Protein AF-A0ABD5T2K3-F1 (afdb_monomer_lite)

InterPro domains:
  IPR019151 Proteasome assembly chaperone 2 [PF09754] (18-93)
  IPR038389 Proteasome assembly chaperone 2 superfamily [G3DSA:3.40.50.10900] (6-101)

Sequence (101 aa):
MAEIRAQGPEPELEDPTLVEGFPGVGLVGKIATDHLVEELEMRYYASVHCEGLPRIGVYRSGDRTARPPVRLYVSEDHDLIALQSDAPIASQAVESVADCL

Foldseek 3Di:
DKDKAFDDDDAPADQADEQEQAQDVVSPSQVVLVVVCVVLVWAFTIFIDDPQADPDWDADVPGPDTDGQWTWTDDNVRSYIYIHGPDHGDPVCVVVVVVND

pLDDT: mean 93.92, std 4.61, range [63.56, 98.38]

Structure (mmCIF, N/CA/C/O backbone):
data_AF-A0ABD5T2K3-F1
#
_entry.id   AF-A0ABD5T2K3-F1
#
loop_
_atom_site.group_PDB
_atom_site.id
_atom_site.type_symbol
_atom_site.label_atom_id
_atom_site.label_alt_id
_atom_site.label_comp_id
_atom_site.label_asym_id
_atom_site.label_entity_id
_atom_site.label_seq_id
_atom_site.pdbx_PDB_ins_code
_atom_site.Cartn_x
_atom_site.Cartn_y
_atom_site.Cartn_z
_atom_site.occupancy
_atom_site.B_iso_or_equiv
_atom_site.auth_seq_id
_atom_site.auth_comp_id
_atom_site.auth_asym_id
_atom_site.auth_atom_id
_atom_site.pdbx_PDB_model_num
ATOM 1 N N . MET A 1 1 ? 13.549 -13.666 1.069 1.00 63.56 1 MET A N 1
ATOM 2 C CA . MET A 1 1 ? 12.436 -14.054 1.966 1.00 63.56 1 MET A CA 1
ATOM 3 C C . MET A 1 1 ? 11.502 -12.868 2.109 1.00 63.56 1 MET A C 1
ATOM 5 O O . MET A 1 1 ? 12.000 -11.758 2.264 1.00 63.56 1 MET A O 1
ATOM 9 N N . ALA A 1 2 ? 10.199 -13.111 1.985 1.00 82.94 2 ALA A N 1
ATOM 10 C CA . ALA A 1 2 ? 9.147 -12.138 2.251 1.00 82.94 2 ALA A CA 1
ATOM 11 C C . ALA A 1 2 ? 8.958 -11.976 3.767 1.00 82.94 2 ALA A C 1
ATOM 13 O O . ALA A 1 2 ? 8.993 -12.966 4.496 1.00 82.94 2 ALA A O 1
ATOM 14 N N . GLU A 1 3 ? 8.790 -10.747 4.242 1.00 89.56 3 GLU A N 1
ATOM 15 C CA . GLU A 1 3 ? 8.545 -10.435 5.650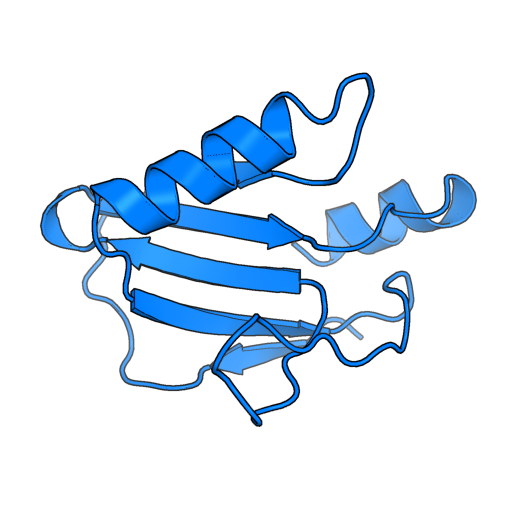 1.00 89.56 3 GLU A CA 1
ATOM 16 C C . GLU A 1 3 ? 7.492 -9.326 5.758 1.00 89.56 3 GLU A C 1
ATOM 18 O O . GLU A 1 3 ? 7.661 -8.239 5.199 1.00 89.56 3 GLU A O 1
ATOM 23 N N . ILE A 1 4 ? 6.422 -9.591 6.510 1.00 92.06 4 ILE A N 1
ATOM 24 C CA . ILE A 1 4 ? 5.412 -8.597 6.884 1.00 92.06 4 ILE A CA 1
ATOM 25 C C . ILE A 1 4 ? 5.707 -8.157 8.319 1.00 92.06 4 ILE A C 1
ATOM 27 O O . ILE A 1 4 ? 5.659 -8.963 9.248 1.00 92.06 4 ILE A O 1
ATOM 31 N N . ARG A 1 5 ? 6.028 -6.875 8.514 1.00 93.75 5 ARG A N 1
ATOM 32 C CA . ARG A 1 5 ? 6.328 -6.304 9.835 1.00 93.75 5 ARG A CA 1
ATOM 33 C C . ARG A 1 5 ? 5.151 -5.501 10.358 1.00 93.75 5 ARG A C 1
ATOM 35 O O . ARG A 1 5 ? 4.995 -4.333 9.989 1.00 93.75 5 ARG A O 1
ATOM 42 N N . ALA A 1 6 ? 4.365 -6.118 11.234 1.00 94.94 6 ALA A N 1
ATOM 43 C CA . ALA A 1 6 ? 3.2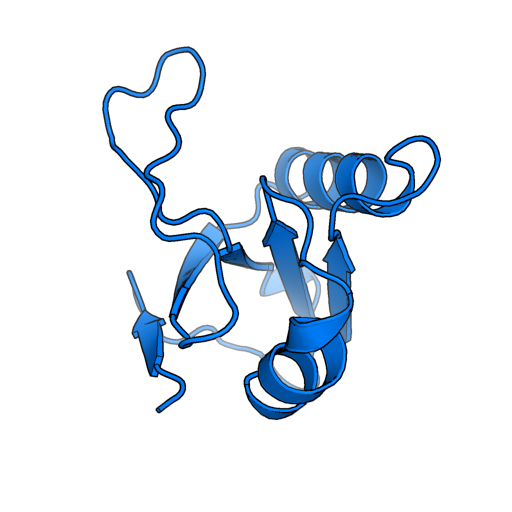77 -5.457 11.945 1.00 94.94 6 ALA A CA 1
ATOM 44 C C . ALA A 1 6 ? 3.789 -4.301 12.824 1.00 94.94 6 ALA A C 1
ATOM 46 O O . ALA A 1 6 ? 4.892 -4.344 13.369 1.00 94.94 6 ALA A O 1
ATOM 47 N N . GLN A 1 7 ? 2.978 -3.254 12.937 1.00 89.38 7 GLN A N 1
ATOM 48 C CA . GLN A 1 7 ? 3.284 -1.995 13.628 1.00 89.38 7 GLN A CA 1
ATOM 49 C C . GLN A 1 7 ? 2.284 -1.702 14.757 1.00 89.38 7 GLN A C 1
ATOM 51 O O . GLN A 1 7 ? 2.322 -0.631 15.360 1.00 89.38 7 GLN A O 1
ATOM 56 N N . GLY A 1 8 ? 1.379 -2.641 15.040 1.00 86.06 8 GLY A N 1
ATOM 57 C CA . GLY A 1 8 ? 0.298 -2.488 16.004 1.00 86.06 8 GLY A CA 1
ATOM 58 C C . GLY A 1 8 ? -0.401 -3.817 16.304 1.00 86.06 8 GLY A C 1
ATOM 59 O O . GLY A 1 8 ? 0.131 -4.870 15.944 1.00 86.06 8 GLY A O 1
ATOM 60 N N . PRO A 1 9 ? -1.567 -3.775 16.971 1.00 91.75 9 PRO A N 1
ATOM 61 C CA . PRO A 1 9 ? -2.345 -4.970 17.267 1.00 91.75 9 PRO A CA 1
ATOM 62 C C . PRO A 1 9 ? -2.838 -5.648 15.986 1.00 91.75 9 PRO A C 1
ATOM 64 O O . PRO A 1 9 ? -3.008 -5.000 14.942 1.00 91.75 9 PRO A O 1
ATOM 67 N N . GLU A 1 10 ? -3.064 -6.955 16.099 1.00 93.69 10 GLU A N 1
ATOM 68 C CA . GLU A 1 10 ? -3.740 -7.751 15.078 1.00 93.69 10 GLU A CA 1
ATOM 69 C C . GLU A 1 10 ? -5.128 -7.152 14.804 1.00 93.69 10 GLU A C 1
ATOM 71 O O . GLU A 1 10 ? -5.806 -6.765 15.756 1.00 93.69 10 GLU A O 1
ATOM 76 N N . PRO A 1 11 ? -5.514 -6.982 13.528 1.00 94.69 11 PRO A N 1
ATOM 77 C CA . PRO A 1 11 ? -6.808 -6.432 13.177 1.00 94.69 11 PRO A CA 1
ATOM 78 C C . PRO A 1 11 ? -7.890 -7.506 13.325 1.00 94.69 11 PRO A C 1
ATOM 80 O O . PRO A 1 11 ? -7.671 -8.675 13.001 1.00 94.69 11 PRO A O 1
ATOM 83 N N . GLU A 1 12 ? -9.059 -7.097 13.791 1.00 95.56 12 GLU A N 1
ATOM 84 C CA . GLU A 1 12 ? -10.262 -7.918 13.865 1.00 95.56 12 GLU A CA 1
ATOM 85 C C . GLU A 1 12 ? -10.953 -7.893 12.492 1.00 95.56 12 GLU A C 1
ATOM 87 O O . GLU A 1 12 ? -11.809 -7.056 12.223 1.00 95.56 12 GLU A O 1
ATOM 92 N N . LEU A 1 13 ? -10.508 -8.777 11.593 1.00 95.94 13 LEU A N 1
ATOM 93 C CA . LEU A 1 13 ? -11.043 -8.950 10.235 1.00 95.94 13 LEU A CA 1
ATOM 94 C C . LEU A 1 13 ? -11.648 -10.348 10.088 1.00 95.94 13 LEU A C 1
ATOM 96 O O . LEU A 1 13 ? -11.129 -11.305 10.672 1.00 95.94 13 LEU A O 1
ATOM 100 N N . GLU A 1 14 ? -12.714 -10.476 9.300 1.00 94.31 14 GLU A N 1
ATOM 101 C CA . GLU A 1 14 ? -13.409 -11.754 9.094 1.00 94.31 14 GLU A CA 1
ATOM 102 C C . GLU A 1 14 ? -13.089 -12.358 7.721 1.00 94.31 14 GLU A C 1
ATOM 104 O O . GLU A 1 14 ? -12.497 -13.438 7.652 1.00 94.31 14 GLU A O 1
ATOM 109 N N . ASP A 1 15 ? -13.443 -11.665 6.637 1.00 96.38 15 ASP A N 1
ATOM 110 C CA . ASP A 1 15 ? -13.170 -12.062 5.250 1.00 96.38 15 ASP A CA 1
ATOM 111 C C . ASP A 1 15 ? -12.783 -10.822 4.423 1.00 96.38 15 ASP A C 1
ATOM 113 O O . ASP A 1 15 ? -13.526 -10.373 3.539 1.00 96.38 15 ASP A O 1
ATOM 117 N N . PRO A 1 16 ? -11.622 -10.212 4.736 1.00 96.81 16 PRO A N 1
ATOM 118 C CA . PRO A 1 16 ? -11.342 -8.868 4.283 1.00 96.81 16 PRO A CA 1
ATOM 119 C C . PRO A 1 16 ? -11.069 -8.804 2.785 1.00 96.81 16 PRO A C 1
ATOM 121 O O . PRO A 1 16 ? -10.316 -9.604 2.222 1.00 96.81 16 PRO A O 1
ATOM 124 N N . THR A 1 17 ? -11.580 -7.759 2.135 1.00 98.12 17 THR A N 1
ATOM 125 C CA . THR A 1 17 ? -11.208 -7.466 0.746 1.00 98.12 17 THR A CA 1
ATOM 126 C C . THR A 1 17 ? -9.884 -6.701 0.695 1.00 98.12 17 THR A C 1
ATOM 128 O O . THR A 1 17 ? -9.723 -5.654 1.327 1.00 98.12 17 THR A O 1
ATOM 131 N N . LEU A 1 18 ? -8.934 -7.203 -0.101 1.00 97.19 18 LEU A N 1
ATOM 132 C CA . LEU A 1 18 ? -7.665 -6.532 -0.382 1.00 97.19 18 LEU A CA 1
ATOM 133 C C . LEU A 1 18 ? -7.789 -5.601 -1.597 1.00 97.19 18 LEU A C 1
ATOM 135 O O . LEU A 1 18 ? -8.097 -6.044 -2.704 1.00 97.19 18 LEU A O 1
ATOM 139 N N . VAL A 1 19 ? -7.467 -4.323 -1.405 1.00 97.94 19 VAL A N 1
ATOM 140 C CA . VAL A 1 19 ? -7.321 -3.321 -2.468 1.00 97.94 19 VAL A CA 1
ATOM 141 C C . VAL A 1 19 ? -5.843 -2.990 -2.648 1.00 97.94 19 VAL A C 1
ATOM 143 O O . VAL A 1 19 ? -5.172 -2.546 -1.721 1.00 97.94 19 VAL A O 1
ATOM 146 N N . GLU A 1 20 ? -5.322 -3.190 -3.852 1.00 95.88 20 GLU A N 1
ATOM 147 C CA . GLU A 1 20 ? -3.907 -3.017 -4.181 1.00 95.88 20 GLU A CA 1
ATOM 148 C C . GLU A 1 20 ? -3.693 -1.758 -5.045 1.00 95.88 20 GLU A C 1
ATOM 150 O O . GLU A 1 20 ? -4.454 -1.492 -5.975 1.00 95.88 20 GLU A O 1
ATOM 155 N N . GLY A 1 21 ? -2.699 -0.934 -4.684 1.00 96.69 21 GLY A N 1
ATOM 156 C CA . GLY A 1 21 ? -2.425 0.370 -5.301 1.00 96.69 21 GLY A CA 1
ATOM 157 C C . GLY A 1 21 ? -0.954 0.633 -5.640 1.00 96.69 21 GLY A C 1
ATOM 158 O O . GLY A 1 21 ? -0.378 1.629 -5.197 1.00 96.69 21 GLY A O 1
ATOM 159 N N . PHE A 1 22 ? -0.329 -0.229 -6.436 1.00 95.50 22 PHE A N 1
ATOM 160 C CA . PHE A 1 22 ? 1.006 -0.056 -6.992 1.00 95.50 22 PHE A CA 1
ATOM 161 C C . PHE A 1 22 ? 1.008 1.071 -8.040 1.00 95.50 22 PHE A C 1
ATOM 163 O O . PHE A 1 22 ? 0.042 1.261 -8.791 1.00 95.50 22 PHE A O 1
ATOM 170 N N . PRO A 1 23 ? 2.109 1.839 -8.148 1.00 95.81 23 PRO A N 1
ATOM 171 C CA . PRO A 1 23 ? 2.258 2.838 -9.198 1.00 95.81 23 PRO A CA 1
ATOM 172 C C . PRO A 1 23 ? 2.222 2.207 -10.598 1.00 95.81 23 PRO A C 1
ATOM 174 O O . PRO A 1 23 ? 3.117 1.454 -10.976 1.00 95.81 23 PRO A O 1
ATOM 177 N N . GLY A 1 24 ? 1.202 2.569 -11.378 1.00 93.38 24 GLY A N 1
ATOM 178 C CA . GLY A 1 24 ? 1.005 2.139 -12.765 1.00 93.38 24 GLY A CA 1
ATOM 179 C C . GLY A 1 24 ? 0.697 3.302 -13.714 1.00 93.38 24 GLY A C 1
ATOM 180 O O . GLY A 1 24 ? 0.956 4.469 -13.409 1.00 93.38 24 GLY A O 1
ATOM 181 N N . VAL A 1 25 ? 0.121 2.996 -14.882 1.00 95.06 25 VAL A N 1
ATOM 182 C CA . VAL A 1 25 ? -0.250 4.009 -15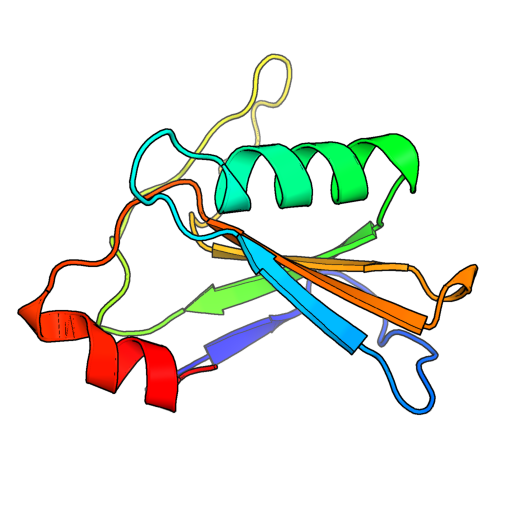.888 1.00 95.06 25 VAL A CA 1
ATOM 183 C C . VAL A 1 25 ? -1.24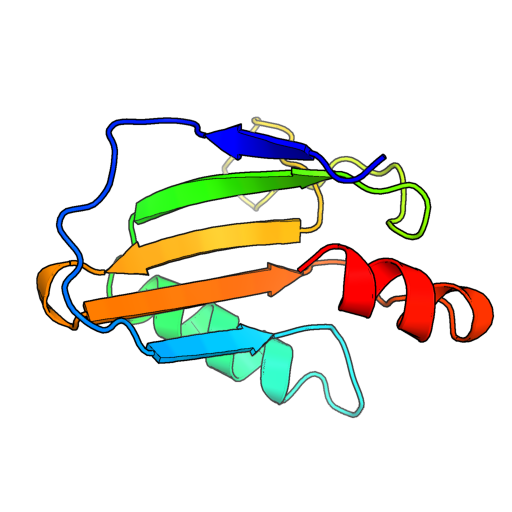2 5.011 -15.296 1.00 95.06 25 VAL A C 1
ATOM 185 O O . VAL A 1 25 ? -2.279 4.635 -14.755 1.00 95.06 25 VAL A O 1
ATOM 188 N N . GLY A 1 26 ? -0.904 6.300 -15.379 1.00 96.50 26 GLY A N 1
ATOM 189 C CA . GLY A 1 26 ? -1.734 7.386 -14.847 1.00 96.50 26 GLY A CA 1
ATOM 190 C C . GLY A 1 26 ? -1.898 7.379 -13.324 1.00 96.50 26 GLY A C 1
ATOM 191 O O . GLY A 1 26 ? -2.662 8.186 -12.810 1.00 96.50 26 GLY A O 1
ATOM 192 N N . LEU A 1 27 ? -1.200 6.483 -12.611 1.00 96.94 27 LEU A N 1
ATOM 193 C CA . LEU A 1 27 ? -1.287 6.297 -11.160 1.00 96.94 27 LEU A CA 1
ATOM 194 C C . LEU A 1 27 ? -2.707 6.027 -10.640 1.00 96.94 27 LEU A C 1
ATOM 196 O O . LEU A 1 27 ? -2.949 6.218 -9.456 1.00 96.94 27 LEU A O 1
ATOM 200 N N . VAL A 1 28 ? -3.636 5.572 -11.488 1.00 97.44 28 VAL A N 1
ATOM 201 C CA . VAL A 1 28 ? -5.057 5.458 -11.117 1.00 97.44 28 VAL A CA 1
ATOM 202 C C . VAL A 1 28 ? -5.247 4.545 -9.904 1.00 97.44 28 VAL A C 1
ATOM 204 O O . VAL A 1 28 ? -5.879 4.963 -8.941 1.00 97.44 28 VAL A O 1
ATOM 207 N N . GLY A 1 29 ? -4.641 3.350 -9.916 1.00 97.12 29 GLY A N 1
ATOM 208 C CA . GLY A 1 29 ? -4.694 2.412 -8.787 1.00 97.12 29 GLY A CA 1
ATOM 209 C C . GLY A 1 29 ? -4.117 3.015 -7.506 1.00 97.12 29 GLY A C 1
ATOM 210 O O . GLY A 1 29 ? -4.812 3.095 -6.502 1.00 97.12 29 GLY A O 1
ATOM 211 N N . LYS A 1 30 ? -2.890 3.552 -7.568 1.00 96.88 30 LYS A N 1
ATOM 212 C CA . LYS A 1 30 ? -2.258 4.259 -6.442 1.00 96.88 30 LYS A CA 1
ATOM 213 C C . LYS A 1 30 ? -3.144 5.376 -5.887 1.00 96.88 30 LYS A C 1
ATOM 215 O O . LYS A 1 30 ? -3.357 5.431 -4.689 1.00 96.88 30 LYS A O 1
ATOM 220 N N . ILE A 1 31 ? -3.646 6.274 -6.735 1.00 97.75 31 ILE A N 1
ATOM 221 C CA . ILE A 1 31 ? -4.451 7.424 -6.300 1.00 97.75 31 ILE A 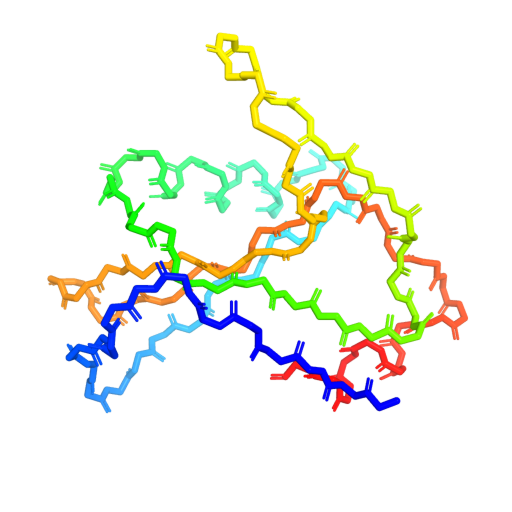CA 1
ATOM 222 C C . ILE A 1 31 ? -5.762 6.951 -5.666 1.00 97.75 31 ILE A C 1
ATOM 224 O O . ILE A 1 31 ? -6.156 7.493 -4.639 1.00 97.75 31 ILE A O 1
ATOM 228 N N . ALA A 1 32 ? -6.420 5.941 -6.243 1.00 98.12 32 ALA A N 1
ATOM 229 C CA . ALA A 1 32 ? -7.644 5.377 -5.681 1.00 98.12 32 ALA A CA 1
ATOM 230 C C . ALA A 1 32 ? -7.396 4.742 -4.304 1.00 98.12 32 ALA A C 1
ATOM 232 O O . ALA A 1 32 ? -8.150 5.006 -3.373 1.00 98.12 32 ALA A O 1
ATOM 233 N N . THR A 1 33 ? -6.320 3.967 -4.155 1.00 98.31 33 THR A N 1
ATOM 234 C CA . THR A 1 33 ? -5.954 3.341 -2.878 1.00 98.31 33 THR A CA 1
ATOM 235 C C . THR A 1 33 ? -5.494 4.371 -1.843 1.00 98.31 33 THR A C 1
ATOM 237 O O . THR A 1 33 ? -5.883 4.276 -0.684 1.00 98.31 33 THR A O 1
ATOM 240 N N . ASP A 1 34 ? -4.721 5.384 -2.245 1.00 97.06 34 ASP A N 1
ATOM 241 C CA . ASP A 1 34 ? -4.317 6.500 -1.379 1.00 97.06 34 ASP A CA 1
ATOM 242 C C . ASP A 1 34 ? -5.551 7.238 -0.842 1.00 97.06 34 ASP A C 1
ATOM 244 O O . ASP A 1 34 ? -5.658 7.469 0.360 1.00 97.06 34 ASP A O 1
ATOM 248 N N . HIS A 1 35 ? -6.497 7.556 -1.729 1.00 97.94 35 HIS A N 1
ATOM 249 C CA . HIS A 1 35 ? -7.746 8.220 -1.372 1.00 97.94 35 HIS A CA 1
ATOM 250 C C . HIS A 1 35 ? -8.609 7.355 -0.450 1.00 97.94 35 HIS A C 1
ATOM 252 O O . HIS A 1 35 ? -9.127 7.860 0.536 1.00 97.94 35 HIS A O 1
ATOM 258 N N . LEU A 1 36 ? -8.713 6.048 -0.715 1.00 98.19 36 LEU A N 1
ATOM 259 C CA . LEU A 1 36 ? -9.432 5.108 0.148 1.00 98.19 36 LEU A CA 1
ATOM 260 C C . LEU A 1 36 ? -8.851 5.081 1.570 1.00 98.19 36 LEU A C 1
ATOM 262 O O . LEU A 1 36 ? -9.600 5.137 2.541 1.00 98.19 36 LEU A O 1
ATOM 266 N N . VAL A 1 37 ? -7.520 5.026 1.692 1.00 97.94 37 VAL A N 1
ATOM 267 C CA . VAL A 1 37 ? -6.823 5.050 2.987 1.00 97.94 37 VAL A CA 1
ATOM 268 C C . VAL A 1 37 ? -7.105 6.343 3.750 1.00 97.94 37 VAL A C 1
ATOM 270 O O . VAL A 1 37 ? -7.277 6.302 4.966 1.00 97.94 37 VAL A O 1
ATOM 273 N N . GLU A 1 38 ? -7.139 7.476 3.050 1.00 96.75 38 GLU A N 1
ATOM 274 C CA . GLU A 1 38 ? -7.390 8.789 3.649 1.00 96.75 38 GLU A CA 1
ATOM 275 C C . GLU A 1 38 ? -8.858 8.970 4.065 1.00 96.75 38 GLU A C 1
ATOM 277 O O . GLU A 1 38 ? -9.109 9.346 5.206 1.00 96.75 38 GLU A O 1
ATOM 282 N N . GLU A 1 39 ? -9.820 8.660 3.193 1.00 98.31 39 GLU A N 1
ATOM 283 C CA . GLU A 1 39 ? -11.256 8.858 3.459 1.00 98.31 39 GLU A CA 1
ATOM 284 C C . GLU A 1 39 ? -11.818 7.899 4.510 1.00 98.31 39 GLU A C 1
ATOM 286 O O . GLU A 1 39 ? -12.719 8.268 5.258 1.00 98.31 39 GLU A O 1
ATOM 291 N N . LEU A 1 40 ? -11.296 6.672 4.576 1.00 98.12 40 LEU A N 1
ATOM 292 C CA . LEU A 1 40 ? -11.699 5.693 5.590 1.00 98.12 40 LEU A CA 1
ATOM 293 C C . LEU A 1 40 ? -10.841 5.769 6.858 1.00 98.12 40 LEU A C 1
ATOM 295 O O . LEU A 1 40 ? -10.938 4.885 7.707 1.00 98.12 40 LEU A O 1
ATOM 299 N N . GLU A 1 41 ? -9.959 6.772 6.955 1.00 97.06 41 GLU A N 1
ATOM 300 C CA . GLU A 1 41 ? -9.030 6.973 8.072 1.00 97.06 41 GLU A CA 1
ATOM 301 C C . GLU A 1 41 ? -8.290 5.676 8.465 1.00 97.06 41 GLU A C 1
ATOM 303 O O . GLU A 1 41 ? -8.092 5.369 9.645 1.00 97.06 41 GLU A O 1
ATOM 308 N N . MET A 1 42 ? -7.889 4.882 7.462 1.00 97.69 42 MET A N 1
ATOM 309 C CA . MET A 1 42 ? -7.404 3.521 7.687 1.00 97.69 42 MET A CA 1
ATOM 310 C C . MET A 1 42 ? -6.138 3.517 8.545 1.00 97.69 42 MET A C 1
ATOM 312 O O . MET A 1 42 ? -5.195 4.298 8.361 1.00 97.69 42 MET A O 1
ATOM 316 N N . ARG A 1 43 ? -6.064 2.551 9.457 1.00 96.62 43 ARG A N 1
ATOM 317 C CA . ARG A 1 43 ? -4.931 2.397 10.366 1.00 96.62 43 ARG A CA 1
ATOM 318 C C . ARG A 1 43 ? -3.750 1.769 9.640 1.00 96.62 43 ARG A C 1
ATOM 320 O O . ARG A 1 43 ? -3.873 0.707 9.041 1.00 96.62 43 ARG A O 1
ATOM 327 N N . TYR A 1 44 ? -2.568 2.374 9.759 1.00 96.00 44 TYR A N 1
ATOM 328 C CA . TYR A 1 44 ? -1.326 1.738 9.314 1.00 96.00 44 TYR A CA 1
ATOM 329 C C . TYR A 1 44 ? -1.059 0.469 10.134 1.00 96.00 44 TYR A C 1
ATOM 331 O O . TYR A 1 44 ? -0.871 0.547 11.348 1.00 96.00 44 TYR A O 1
ATOM 339 N N . TYR A 1 45 ? -1.041 -0.686 9.470 1.00 96.75 45 TYR A N 1
ATOM 340 C CA . TYR A 1 45 ? -0.951 -1.989 10.124 1.00 96.75 45 TYR A CA 1
ATOM 341 C C . TYR A 1 45 ? 0.431 -2.620 9.995 1.00 96.75 45 TYR A C 1
ATOM 343 O O . TYR A 1 45 ? 1.005 -3.034 11.001 1.00 96.75 45 TYR A O 1
ATOM 351 N N . ALA A 1 46 ? 0.985 -2.690 8.785 1.00 96.00 46 ALA A N 1
ATOM 352 C CA . ALA A 1 46 ? 2.237 -3.402 8.553 1.00 96.00 46 ALA A CA 1
ATOM 353 C C . ALA A 1 46 ? 3.028 -2.853 7.364 1.00 96.00 46 ALA A C 1
ATOM 355 O O . ALA A 1 46 ? 2.472 -2.218 6.469 1.00 96.00 46 ALA A O 1
ATOM 356 N N . SER A 1 47 ? 4.330 -3.135 7.323 1.00 95.19 47 SER A N 1
ATOM 357 C CA . SER A 1 47 ? 5.160 -2.944 6.130 1.00 95.19 47 SER A CA 1
ATOM 358 C C . SER A 1 47 ? 5.522 -4.270 5.479 1.00 95.19 47 SER A C 1
ATOM 360 O O . SER A 1 47 ? 5.761 -5.258 6.172 1.00 95.19 47 SER A O 1
ATOM 362 N N . VAL A 1 48 ? 5.618 -4.268 4.149 1.00 94.75 48 VAL A N 1
ATOM 363 C CA . VAL A 1 48 ? 6.036 -5.436 3.367 1.00 94.75 48 VAL A CA 1
ATOM 364 C C . VAL A 1 48 ? 7.501 -5.292 2.973 1.00 94.75 48 VAL A C 1
ATOM 366 O O . VAL A 1 48 ? 7.934 -4.247 2.480 1.00 94.75 48 VAL A O 1
ATOM 369 N N . HIS A 1 49 ? 8.267 -6.358 3.173 1.00 91.94 49 HIS A N 1
ATOM 370 C CA . HIS A 1 49 ? 9.665 -6.452 2.788 1.00 91.94 49 HIS A CA 1
ATOM 371 C C . HIS A 1 49 ? 9.888 -7.696 1.933 1.00 91.94 49 HIS A C 1
ATOM 373 O O . HIS A 1 49 ? 9.689 -8.816 2.391 1.00 91.94 49 HIS A O 1
ATOM 379 N N . CYS A 1 50 ? 10.387 -7.515 0.713 1.00 89.44 50 CYS A N 1
ATOM 380 C CA . CYS A 1 50 ? 10.947 -8.607 -0.073 1.00 89.44 50 CYS A CA 1
ATOM 381 C C . CYS A 1 50 ? 12.071 -8.125 -0.980 1.00 89.44 50 CYS A C 1
ATOM 383 O O . CYS A 1 50 ? 12.323 -6.929 -1.123 1.00 89.44 50 CYS A O 1
ATOM 385 N N . GLU A 1 51 ? 12.784 -9.085 -1.561 1.00 88.75 51 GLU A N 1
ATOM 386 C CA . GLU A 1 51 ? 13.978 -8.833 -2.366 1.00 88.75 51 GLU A CA 1
ATOM 387 C C . GLU A 1 51 ? 13.679 -8.020 -3.634 1.00 88.75 51 GLU A C 1
ATOM 389 O O . GLU A 1 51 ? 14.503 -7.201 -4.040 1.00 88.75 51 GLU A O 1
ATOM 394 N N . GLY A 1 52 ? 12.483 -8.190 -4.209 1.00 89.75 52 GLY A N 1
ATOM 395 C CA . GLY A 1 52 ? 12.026 -7.463 -5.393 1.00 89.75 52 GLY A CA 1
ATOM 396 C C . GLY A 1 52 ? 11.589 -6.016 -5.136 1.00 89.75 52 GLY A C 1
ATOM 397 O O . GLY A 1 52 ? 11.417 -5.260 -6.094 1.00 89.75 52 GLY A O 1
ATOM 398 N N . LEU A 1 53 ? 11.427 -5.602 -3.871 1.00 92.44 53 LEU A N 1
ATOM 399 C CA . LEU A 1 53 ? 11.023 -4.237 -3.530 1.00 92.44 53 LEU A CA 1
ATOM 400 C C . LEU A 1 53 ? 12.216 -3.271 -3.482 1.00 92.44 53 LEU A C 1
ATOM 402 O O . LEU A 1 53 ? 13.304 -3.620 -3.009 1.00 92.44 53 LEU A O 1
ATOM 406 N N . PRO A 1 54 ? 12.023 -2.011 -3.908 1.00 89.56 54 PRO A N 1
ATOM 407 C CA . PRO A 1 54 ? 13.067 -1.000 -3.830 1.00 89.56 54 PRO A CA 1
ATOM 408 C C . PRO A 1 54 ? 13.445 -0.705 -2.372 1.00 89.56 54 PRO A C 1
ATOM 410 O O . PRO A 1 54 ? 12.595 -0.445 -1.521 1.00 89.56 54 PRO A O 1
ATOM 413 N N . ARG A 1 55 ? 14.751 -0.691 -2.079 1.00 89.88 55 ARG A N 1
ATOM 414 C CA . ARG A 1 55 ? 15.294 -0.367 -0.747 1.00 89.88 55 ARG A CA 1
ATOM 415 C C . ARG A 1 55 ? 15.383 1.143 -0.542 1.00 89.88 55 ARG A C 1
ATOM 417 O O . ARG A 1 55 ? 16.469 1.718 -0.562 1.00 89.88 55 ARG A O 1
ATOM 424 N N . ILE A 1 56 ? 14.228 1.773 -0.377 1.00 92.81 56 ILE A N 1
ATOM 425 C CA . ILE A 1 56 ? 14.096 3.215 -0.156 1.00 92.81 56 ILE A CA 1
ATOM 426 C C . ILE A 1 56 ? 13.290 3.495 1.116 1.00 92.81 56 ILE A C 1
ATOM 428 O O . ILE A 1 56 ? 12.488 2.669 1.542 1.00 92.81 56 ILE A O 1
ATOM 432 N N . GLY A 1 57 ? 13.507 4.661 1.720 1.00 93.44 57 GLY A N 1
ATOM 433 C CA . GLY A 1 57 ? 12.641 5.201 2.768 1.00 93.44 57 GLY A CA 1
ATOM 434 C C . GLY A 1 57 ? 11.824 6.360 2.212 1.00 93.44 57 GLY A C 1
ATOM 435 O O . GLY A 1 57 ? 12.362 7.192 1.481 1.00 93.44 57 GLY A O 1
ATOM 436 N N . VAL A 1 58 ? 10.540 6.412 2.552 1.00 94.44 58 VAL A N 1
ATOM 437 C CA . VAL A 1 58 ? 9.615 7.451 2.094 1.00 94.44 58 VAL A CA 1
ATOM 438 C C . VAL A 1 58 ? 9.211 8.334 3.265 1.00 94.44 58 VAL A C 1
ATOM 440 O O . VAL A 1 58 ? 8.925 7.841 4.356 1.00 94.44 58 VAL A O 1
ATOM 443 N N . TYR A 1 59 ? 9.182 9.642 3.022 1.00 93.50 59 TYR A N 1
ATOM 444 C CA . TYR A 1 59 ? 8.712 10.655 3.960 1.00 93.50 59 TYR A CA 1
ATOM 445 C C . TYR A 1 59 ? 7.462 11.312 3.385 1.00 93.50 59 TYR A C 1
ATOM 447 O O . TYR A 1 59 ? 7.427 11.639 2.197 1.00 93.50 59 TYR A O 1
ATOM 455 N N . ARG A 1 60 ? 6.447 11.528 4.223 1.00 86.00 60 ARG A N 1
ATOM 456 C CA . ARG A 1 60 ? 5.256 12.297 3.846 1.00 86.00 60 ARG A CA 1
ATOM 457 C C . ARG A 1 60 ? 5.361 13.728 4.363 1.00 86.00 60 ARG A C 1
ATOM 459 O O . ARG A 1 60 ? 6.050 14.000 5.342 1.00 86.00 60 ARG A O 1
ATOM 466 N N . SER A 1 61 ? 4.673 14.655 3.697 1.00 87.12 61 SER A N 1
ATOM 467 C CA . SER A 1 61 ? 4.638 16.056 4.128 1.00 87.12 61 SER A CA 1
ATOM 468 C C . SER A 1 61 ? 4.143 16.158 5.572 1.00 87.12 61 SER A C 1
ATOM 470 O O . SER A 1 61 ? 3.108 15.595 5.912 1.00 87.12 61 SER A O 1
ATOM 472 N N . GLY A 1 62 ? 4.899 16.849 6.425 1.00 89.62 62 GLY A N 1
ATOM 473 C CA . GLY A 1 62 ? 4.574 16.990 7.847 1.00 89.62 62 GLY A CA 1
ATOM 474 C C . GLY A 1 62 ? 4.950 15.794 8.734 1.00 89.62 62 GLY A C 1
ATOM 475 O O . GLY A 1 62 ? 4.903 15.942 9.952 1.00 89.62 62 GLY A O 1
ATOM 476 N N . ASP A 1 63 ? 5.397 14.662 8.174 1.00 90.00 63 ASP A N 1
ATOM 477 C CA . ASP A 1 63 ? 5.868 13.489 8.925 1.00 90.00 63 ASP A CA 1
ATOM 478 C C . ASP A 1 63 ? 7.384 13.297 8.737 1.00 90.00 63 ASP A C 1
ATOM 480 O O . ASP A 1 63 ? 7.901 13.157 7.628 1.00 90.00 63 ASP A O 1
ATOM 484 N N . ARG A 1 64 ? 8.124 13.287 9.850 1.00 92.75 64 ARG A N 1
ATOM 485 C CA . ARG A 1 64 ? 9.585 13.079 9.871 1.00 92.75 64 ARG A CA 1
ATOM 486 C C . ARG A 1 64 ? 9.965 11.599 9.962 1.00 92.75 64 ARG A C 1
ATOM 488 O O . ARG A 1 64 ? 11.152 11.277 10.010 1.00 92.75 64 ARG A O 1
ATOM 495 N N . THR A 1 65 ? 8.976 10.717 10.012 1.00 91.88 65 THR A N 1
ATOM 496 C CA . THR A 1 65 ? 9.142 9.273 10.119 1.00 91.88 65 THR A CA 1
ATOM 497 C C . THR A 1 65 ? 9.363 8.689 8.734 1.00 91.88 65 THR A C 1
ATOM 499 O O . THR A 1 65 ? 8.521 8.821 7.848 1.00 91.88 65 THR A O 1
ATOM 502 N N . ALA A 1 66 ? 10.499 8.019 8.549 1.00 93.25 66 ALA A N 1
ATOM 503 C CA . ALA A 1 66 ? 10.741 7.244 7.342 1.00 93.25 66 ALA A CA 1
ATOM 504 C C . ALA A 1 66 ? 9.874 5.985 7.378 1.00 93.25 66 ALA A C 1
ATOM 506 O O 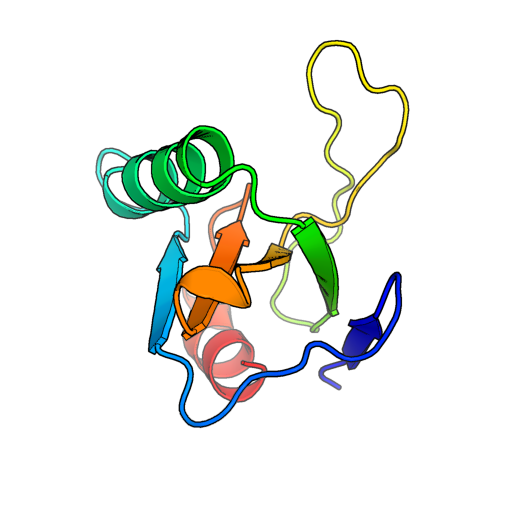. ALA A 1 66 ? 9.921 5.230 8.352 1.00 93.25 66 ALA A O 1
ATOM 507 N N . ARG A 1 67 ? 9.119 5.733 6.309 1.00 93.25 67 ARG A N 1
ATOM 508 C CA . ARG A 1 67 ? 8.345 4.500 6.149 1.00 93.25 67 ARG A CA 1
ATOM 509 C C . ARG A 1 67 ? 8.856 3.677 4.963 1.00 93.25 67 ARG A C 1
ATOM 511 O O . ARG A 1 67 ? 9.332 4.261 3.986 1.00 93.25 67 ARG A O 1
ATOM 518 N N . PRO A 1 68 ? 8.769 2.335 5.018 1.00 94.81 68 PRO A N 1
ATOM 519 C CA . PRO A 1 68 ? 9.020 1.481 3.857 1.00 94.81 68 PRO A CA 1
ATOM 520 C C . PRO A 1 68 ? 8.054 1.809 2.713 1.00 94.81 68 PRO A C 1
ATOM 522 O O . PRO A 1 68 ? 6.955 2.294 2.990 1.00 94.81 68 PRO A O 1
ATOM 525 N N . PRO A 1 69 ? 8.419 1.546 1.446 1.00 94.75 69 PRO A N 1
ATOM 526 C CA . PRO A 1 69 ? 7.639 1.992 0.297 1.00 94.75 69 PRO A CA 1
ATOM 527 C C . PRO A 1 69 ? 6.327 1.229 0.132 1.00 94.75 69 PRO A C 1
ATOM 529 O O . PRO A 1 69 ? 5.404 1.807 -0.422 1.00 94.75 69 PRO A O 1
ATOM 532 N N . VAL A 1 70 ? 6.242 -0.018 0.617 1.00 95.94 70 VAL A N 1
ATOM 533 C CA . VAL A 1 70 ? 5.038 -0.858 0.557 1.00 95.94 70 VAL A CA 1
ATOM 534 C C . VAL A 1 70 ? 4.478 -1.069 1.956 1.00 95.94 70 VAL A C 1
ATOM 536 O O . VAL A 1 70 ? 5.191 -1.499 2.870 1.00 95.94 70 VAL A O 1
ATOM 539 N N . ARG A 1 71 ? 3.201 -0.735 2.127 1.00 95.88 71 ARG A N 1
ATOM 540 C CA . ARG A 1 71 ? 2.517 -0.681 3.420 1.00 95.88 71 ARG A CA 1
ATOM 541 C C . ARG A 1 71 ? 1.110 -1.243 3.309 1.00 95.88 71 ARG A C 1
ATOM 543 O O . ARG A 1 71 ? 0.449 -1.040 2.298 1.00 95.88 71 ARG A O 1
ATOM 550 N N . LEU A 1 72 ? 0.660 -1.877 4.382 1.00 97.06 72 LEU A N 1
ATOM 551 C CA . LEU A 1 72 ? -0.704 -2.344 4.573 1.00 97.06 72 LEU A CA 1
ATOM 552 C C . LEU A 1 72 ? -1.421 -1.424 5.558 1.00 97.06 72 LEU A C 1
ATOM 554 O O . LEU A 1 72 ? -0.893 -1.108 6.632 1.00 97.06 72 LEU A O 1
ATOM 558 N N . TYR A 1 73 ? -2.624 -1.019 5.183 1.00 97.81 73 TYR A N 1
ATOM 559 C CA . TYR A 1 73 ? -3.562 -0.269 6.004 1.00 97.81 73 TYR A CA 1
ATOM 560 C C . TYR A 1 73 ? -4.832 -1.091 6.179 1.00 97.81 73 TYR A C 1
ATOM 562 O O . TYR A 1 73 ? -5.201 -1.839 5.278 1.00 97.81 73 TYR A O 1
ATOM 570 N N . VAL A 1 74 ? -5.487 -0.968 7.327 1.00 98.31 74 VAL A N 1
ATOM 571 C CA . VAL A 1 74 ? -6.671 -1.763 7.671 1.00 98.31 74 VAL A CA 1
ATOM 572 C C . VAL A 1 74 ? -7.831 -0.865 8.073 1.00 98.31 74 VAL A C 1
ATOM 574 O O . VAL A 1 74 ? -7.629 0.166 8.721 1.00 98.31 74 VAL A O 1
ATOM 577 N N . SER A 1 75 ? -9.035 -1.273 7.687 1.00 98.00 75 SER A N 1
ATOM 578 C CA . SER A 1 75 ? -10.295 -0.756 8.208 1.00 98.00 75 SER A CA 1
ATOM 579 C C . SER A 1 75 ? -11.136 -1.937 8.667 1.00 98.00 75 SER A C 1
ATOM 581 O O . SER A 1 75 ? -11.623 -2.712 7.849 1.00 98.00 75 SER A O 1
ATOM 583 N N . GLU A 1 76 ? -11.263 -2.073 9.983 1.00 96.81 76 GLU A N 1
ATOM 584 C CA . GLU A 1 76 ? -12.034 -3.144 10.625 1.00 96.81 76 GLU A CA 1
ATOM 585 C C . GLU A 1 76 ? -13.540 -2.915 10.415 1.00 96.81 76 GLU A C 1
ATOM 587 O O . GLU A 1 76 ? -14.264 -3.847 10.085 1.00 96.81 76 GLU A O 1
ATOM 592 N N . ASP A 1 77 ? -13.991 -1.655 10.446 1.00 97.00 77 ASP A N 1
ATOM 593 C CA . ASP A 1 77 ? -15.391 -1.272 10.197 1.00 97.00 77 ASP A CA 1
ATOM 594 C C . ASP A 1 77 ? -15.895 -1.642 8.791 1.00 97.00 77 ASP A C 1
ATOM 596 O O . ASP A 1 77 ? -17.099 -1.789 8.569 1.00 97.00 77 ASP A O 1
ATOM 600 N N . HIS A 1 78 ? -14.979 -1.761 7.828 1.00 97.69 78 HIS A N 1
ATOM 601 C CA . HIS A 1 78 ? -15.291 -2.064 6.434 1.00 97.69 78 HIS A CA 1
ATOM 602 C C . HIS A 1 78 ? -14.817 -3.450 5.986 1.00 97.69 78 HIS A C 1
ATOM 604 O O . HIS A 1 78 ? -15.074 -3.812 4.841 1.00 97.69 78 HIS A O 1
ATOM 610 N N . ASP A 1 79 ? -14.142 -4.202 6.859 1.00 97.69 79 ASP A N 1
ATOM 611 C CA . ASP A 1 79 ? -13.459 -5.458 6.531 1.00 97.69 79 ASP A CA 1
ATOM 612 C C . ASP A 1 79 ? -12.546 -5.305 5.291 1.00 97.69 79 ASP A C 1
ATOM 614 O O . ASP A 1 79 ? -12.658 -6.002 4.280 1.00 97.69 79 ASP A O 1
ATOM 618 N N . LEU A 1 80 ? -11.664 -4.296 5.330 1.00 98.12 80 LEU A N 1
ATOM 619 C CA . LEU A 1 80 ? -10.794 -3.916 4.211 1.00 98.12 80 LEU A CA 1
ATOM 620 C C . LEU A 1 80 ? -9.318 -3.870 4.593 1.00 98.12 80 LEU A C 1
ATOM 622 O O . LEU A 1 80 ? -8.928 -3.313 5.623 1.00 98.12 80 LEU A O 1
ATOM 626 N N . ILE A 1 81 ? -8.482 -4.344 3.668 1.00 98.12 81 ILE A N 1
ATOM 627 C CA . ILE A 1 81 ? -7.033 -4.142 3.677 1.00 98.12 81 ILE A CA 1
ATOM 628 C C . ILE A 1 81 ? -6.652 -3.355 2.424 1.00 98.12 81 ILE A C 1
ATOM 630 O O . ILE A 1 81 ? -7.038 -3.706 1.314 1.00 98.12 81 ILE A O 1
ATOM 634 N N . ALA A 1 82 ? -5.855 -2.303 2.581 1.00 98.38 82 ALA A N 1
ATOM 635 C CA . ALA A 1 82 ? -5.309 -1.526 1.477 1.00 98.38 82 ALA A CA 1
ATOM 636 C C . ALA A 1 82 ? -3.784 -1.666 1.424 1.00 98.38 82 ALA A C 1
ATOM 638 O O . ALA A 1 82 ? -3.085 -1.335 2.387 1.00 98.38 82 ALA A O 1
ATOM 639 N N . LEU A 1 83 ? -3.258 -2.125 0.287 1.00 97.50 83 LEU A N 1
ATOM 640 C CA . LEU A 1 83 ? -1.830 -2.161 -0.005 1.00 97.50 83 LEU A CA 1
ATOM 641 C C . LEU A 1 83 ? -1.435 -0.917 -0.788 1.00 97.50 83 LEU A C 1
ATOM 643 O O . LEU A 1 83 ? -1.760 -0.759 -1.964 1.00 97.50 83 LEU A O 1
ATOM 647 N N . GLN A 1 84 ? -0.671 -0.054 -0.133 1.00 96.69 84 GLN A N 1
ATOM 648 C CA . GLN A 1 84 ? -0.144 1.163 -0.722 1.00 96.69 84 GLN A CA 1
ATOM 649 C C . GLN A 1 84 ? 1.323 0.981 -1.115 1.00 96.69 84 GLN A C 1
ATOM 651 O O . GLN A 1 84 ? 2.123 0.543 -0.284 1.00 96.69 84 GLN A O 1
ATOM 656 N N . SER A 1 85 ? 1.699 1.395 -2.332 1.00 95.44 85 SER A N 1
ATOM 657 C CA . SER A 1 85 ? 3.106 1.523 -2.725 1.00 95.44 85 SER A CA 1
ATOM 658 C C . SER A 1 85 ? 3.464 2.914 -3.251 1.00 95.44 85 SER A C 1
ATOM 660 O O . SER A 1 85 ? 2.786 3.482 -4.107 1.00 95.44 85 SER A O 1
ATOM 662 N N . ASP A 1 86 ? 4.593 3.447 -2.784 1.00 94.88 86 ASP A N 1
ATOM 663 C CA . ASP A 1 86 ? 5.153 4.720 -3.261 1.00 94.88 86 ASP A CA 1
ATOM 664 C C . ASP A 1 86 ? 6.158 4.560 -4.408 1.00 94.88 86 ASP A C 1
ATOM 666 O O . ASP A 1 86 ? 6.646 5.556 -4.945 1.00 94.88 86 ASP A O 1
ATOM 670 N N . ALA A 1 87 ? 6.505 3.324 -4.771 1.00 92.62 87 ALA A N 1
ATOM 671 C CA . ALA A 1 87 ? 7.508 3.053 -5.790 1.00 92.62 87 ALA A CA 1
ATOM 672 C C . ALA A 1 87 ? 7.045 1.983 -6.788 1.00 92.62 87 ALA A C 1
ATOM 674 O O . ALA A 1 87 ? 6.406 1.003 -6.394 1.00 92.62 87 ALA A O 1
ATOM 675 N N . PRO A 1 88 ? 7.359 2.158 -8.085 1.00 92.38 88 PRO A N 1
ATOM 676 C CA . PRO A 1 88 ? 7.041 1.159 -9.092 1.00 92.38 88 PRO A CA 1
ATOM 677 C C . PRO A 1 88 ? 7.870 -0.109 -8.872 1.00 92.38 88 PRO A C 1
ATOM 679 O O . PRO A 1 88 ? 9.012 -0.054 -8.405 1.00 92.38 88 PRO A O 1
ATOM 682 N N . ILE A 1 89 ? 7.303 -1.245 -9.268 1.00 92.50 89 ILE A N 1
ATOM 683 C CA . ILE A 1 89 ? 8.001 -2.529 -9.272 1.00 92.50 89 ILE A CA 1
ATOM 684 C C . ILE A 1 89 ? 8.710 -2.699 -10.610 1.00 92.50 89 ILE A C 1
ATOM 686 O O . ILE A 1 89 ? 8.127 -2.479 -11.673 1.00 92.50 89 ILE A O 1
ATOM 690 N N . ALA A 1 90 ? 9.990 -3.065 -10.563 1.00 91.75 90 ALA A N 1
ATOM 691 C CA . ALA A 1 90 ? 10.740 -3.369 -11.772 1.00 91.75 90 ALA A CA 1
ATOM 692 C C . ALA A 1 90 ? 10.128 -4.600 -12.458 1.00 91.75 90 ALA A C 1
ATOM 694 O O . ALA A 1 90 ? 9.764 -5.560 -11.783 1.00 91.75 90 ALA A O 1
ATOM 695 N N . SER A 1 91 ? 10.035 -4.599 -13.788 1.00 92.38 91 SER A N 1
ATOM 696 C CA . SER A 1 91 ? 9.343 -5.661 -14.534 1.00 92.38 91 SER A CA 1
ATOM 697 C C . SER A 1 91 ? 9.887 -7.060 -14.230 1.00 92.38 91 SER A C 1
ATOM 699 O O . SER A 1 91 ? 9.111 -7.998 -14.091 1.00 92.38 91 SER A O 1
ATOM 701 N N . GLN A 1 92 ? 11.202 -7.195 -14.039 1.00 93.94 92 GLN A N 1
ATOM 702 C CA . GLN A 1 92 ? 11.841 -8.463 -13.674 1.00 93.94 92 GLN A CA 1
ATOM 703 C C . GLN A 1 92 ? 11.514 -8.961 -12.256 1.00 93.94 92 GLN A C 1
ATOM 705 O O . GLN A 1 92 ? 11.823 -10.101 -11.932 1.00 93.94 92 GLN A O 1
ATOM 710 N N . ALA A 1 93 ? 10.950 -8.109 -11.399 1.00 92.19 93 ALA A N 1
ATOM 711 C CA . ALA A 1 93 ? 10.642 -8.419 -10.007 1.00 92.19 93 ALA A CA 1
ATOM 712 C C . ALA A 1 93 ? 9.148 -8.695 -9.769 1.00 92.19 93 ALA A C 1
ATOM 714 O O . ALA A 1 93 ? 8.790 -9.069 -8.656 1.00 92.19 93 ALA A O 1
ATOM 715 N N . VAL A 1 94 ? 8.285 -8.539 -10.782 1.00 91.81 94 VAL A N 1
ATOM 716 C CA . VAL A 1 94 ? 6.821 -8.649 -10.633 1.00 91.81 94 VAL A CA 1
ATOM 717 C C . VAL A 1 94 ? 6.407 -9.997 -10.046 1.00 91.81 94 VAL A C 1
ATOM 719 O O . VAL A 1 94 ? 5.698 -10.005 -9.049 1.00 91.81 94 VAL A O 1
ATOM 722 N N . GLU A 1 95 ? 6.893 -11.115 -10.593 1.00 91.12 95 GLU A N 1
ATOM 723 C CA . GLU A 1 95 ? 6.567 -12.453 -10.067 1.00 91.12 95 GLU A CA 1
ATOM 724 C C . GLU A 1 95 ? 7.047 -12.617 -8.620 1.00 91.12 95 GLU A C 1
ATOM 726 O O . GLU A 1 95 ? 6.274 -12.989 -7.748 1.00 91.12 95 GLU A O 1
ATOM 731 N N . SER A 1 96 ? 8.288 -12.216 -8.326 1.00 90.56 96 SER A N 1
ATOM 732 C CA . SER A 1 96 ? 8.837 -12.318 -6.966 1.00 90.56 96 SER A CA 1
ATOM 733 C C . SER A 1 96 ? 8.103 -11.458 -5.931 1.00 90.56 96 SER A C 1
ATOM 735 O O . SER A 1 96 ? 8.108 -11.780 -4.744 1.00 90.56 96 SER A O 1
ATOM 737 N N . VAL A 1 97 ? 7.515 -10.338 -6.364 1.00 91.38 97 VAL A N 1
ATOM 738 C CA . VAL A 1 97 ? 6.707 -9.464 -5.509 1.00 91.38 97 VAL A CA 1
ATOM 739 C C . VAL A 1 97 ? 5.295 -10.023 -5.374 1.00 91.38 97 VAL A C 1
ATOM 741 O O . VAL A 1 97 ? 4.754 -9.967 -4.280 1.00 91.38 97 VAL A O 1
ATOM 744 N N . ALA A 1 98 ? 4.723 -10.602 -6.429 1.00 90.50 98 ALA A N 1
ATOM 745 C CA . ALA A 1 98 ? 3.430 -11.273 -6.356 1.00 90.50 98 ALA A CA 1
ATOM 746 C C . ALA A 1 98 ? 3.473 -12.476 -5.401 1.00 90.50 98 ALA A C 1
ATOM 748 O O . ALA A 1 98 ? 2.605 -12.588 -4.552 1.00 90.50 98 ALA A O 1
ATOM 749 N N . ASP A 1 99 ? 4.524 -13.300 -5.449 1.00 89.88 99 ASP A N 1
ATOM 750 C CA . ASP A 1 99 ? 4.706 -14.438 -4.529 1.00 89.88 99 ASP A CA 1
ATOM 751 C C . ASP A 1 99 ? 4.951 -14.013 -3.067 1.00 89.88 99 ASP A C 1
ATOM 753 O O . ASP A 1 99 ? 4.889 -14.829 -2.146 1.00 89.88 99 ASP A O 1
ATOM 757 N N . CYS A 1 100 ? 5.313 -12.748 -2.842 1.00 87.56 100 CYS A N 1
ATOM 758 C CA . CYS A 1 100 ? 5.537 -12.191 -1.511 1.00 87.56 100 CYS A CA 1
ATOM 759 C C . CYS A 1 100 ? 4.236 -11.751 -0.825 1.00 87.56 100 CYS A C 1
ATOM 761 O O . CYS A 1 100 ? 4.222 -11.645 0.406 1.00 87.56 100 CYS A O 1
ATOM 763 N N . LEU A 1 101 ? 3.219 -11.394 -1.608 1.00 84.69 101 LEU A N 1
ATOM 764 C CA . LEU A 1 101 ? 1.984 -10.755 -1.156 1.00 84.69 101 LEU A CA 1
ATOM 765 C C . LEU A 1 101 ? 0.864 -11.781 -1.008 1.00 84.69 101 LEU A C 1
ATOM 767 O O . LEU A 1 101 ? 0.123 -11.644 -0.012 1.00 84.69 101 LEU A O 1
#

Radius of gyration: 13.25 Å; chains: 1; bounding box: 31×31×33 Å

Organism: NCBI:txid1930624

Secondary structure (DSSP, 8-state):
--EEEE-SSPP--SSPEEEEE---GGGHHHHHHHHHHHHTTPEEEEEEE-TTS----B--TT----B-SEEEEEETTTTEEEEEESSPPPGGGHHHHHTT-